Protein AF-A0A7S0M040-F1 (afdb_monomer)

Organism: NCBI:txid233186

Structure (mmCIF, N/CA/C/O backbone):
data_AF-A0A7S0M040-F1
#
_entry.id   AF-A0A7S0M040-F1
#
loop_
_atom_site.group_PDB
_atom_site.id
_atom_site.type_symbol
_atom_site.label_atom_id
_atom_site.label_alt_id
_atom_site.label_comp_id
_atom_site.label_asym_id
_atom_site.label_entity_id
_atom_site.label_seq_id
_atom_site.pdbx_PDB_ins_code
_atom_site.Cartn_x
_atom_site.Cartn_y
_atom_site.Cartn_z
_atom_site.occupancy
_atom_site.B_iso_or_equiv
_atom_site.auth_seq_id
_atom_site.auth_comp_id
_atom_site.auth_asym_id
_atom_site.auth_atom_id
_atom_site.pdbx_PDB_model_num
ATOM 1 N N . LEU A 1 1 ? 12.246 7.597 -27.320 1.00 65.56 1 LEU A N 1
ATOM 2 C CA . LEU A 1 1 ? 11.491 8.290 -26.246 1.00 65.56 1 LEU A CA 1
ATOM 3 C C . LEU A 1 1 ? 10.204 7.577 -25.814 1.00 65.56 1 LEU A C 1
ATOM 5 O O . LEU A 1 1 ? 9.824 7.729 -24.662 1.00 65.56 1 LEU A O 1
ATOM 9 N N . SER A 1 2 ? 9.542 6.785 -26.665 1.00 82.19 2 SER A N 1
ATOM 10 C CA . SER A 1 2 ? 8.239 6.176 -26.336 1.00 82.19 2 SER A CA 1
ATOM 11 C C . SER A 1 2 ? 8.244 5.277 -25.091 1.00 82.19 2 SER A C 1
ATOM 13 O O . SER A 1 2 ? 7.293 5.324 -24.321 1.00 82.19 2 SER A O 1
ATOM 15 N N . LEU A 1 3 ? 9.324 4.522 -24.839 1.00 86.06 3 LEU A N 1
ATOM 16 C CA . LEU A 1 3 ? 9.447 3.687 -23.634 1.00 86.06 3 LEU A CA 1
ATOM 17 C C . LEU A 1 3 ? 9.525 4.525 -22.349 1.00 86.06 3 LEU A C 1
ATOM 19 O O . LEU A 1 3 ? 8.830 4.233 -21.383 1.00 86.06 3 LEU A O 1
ATOM 23 N N . LEU A 1 4 ? 10.321 5.599 -22.362 1.00 87.75 4 LEU A N 1
ATOM 24 C CA . LEU A 1 4 ? 10.407 6.535 -21.240 1.00 87.75 4 LEU A CA 1
ATOM 25 C C . LEU A 1 4 ? 9.044 7.182 -20.970 1.00 87.75 4 LEU A C 1
ATOM 27 O O . LEU A 1 4 ? 8.607 7.232 -19.824 1.00 87.75 4 LEU A O 1
ATOM 31 N N . ASN A 1 5 ? 8.350 7.619 -22.023 1.00 89.38 5 ASN A N 1
ATOM 32 C CA . ASN A 1 5 ? 7.013 8.197 -21.901 1.00 89.38 5 ASN A CA 1
ATOM 33 C C . ASN A 1 5 ? 6.007 7.184 -21.339 1.00 89.38 5 ASN A C 1
ATOM 35 O O . ASN A 1 5 ? 5.244 7.534 -20.446 1.00 89.38 5 ASN A O 1
ATOM 39 N N . ALA A 1 6 ? 6.051 5.925 -21.783 1.00 90.31 6 ALA A N 1
ATOM 40 C CA . ALA A 1 6 ? 5.206 4.865 -21.238 1.00 90.31 6 ALA A CA 1
ATOM 41 C C . ALA A 1 6 ? 5.477 4.632 -19.741 1.00 90.31 6 ALA A C 1
ATOM 43 O O . ALA A 1 6 ? 4.538 4.592 -18.947 1.00 90.31 6 ALA A O 1
ATOM 44 N N . SER A 1 7 ? 6.748 4.558 -19.326 1.00 90.38 7 SER A N 1
ATOM 45 C CA . SER A 1 7 ? 7.113 4.448 -17.908 1.00 90.38 7 SER A CA 1
ATOM 46 C C . SER A 1 7 ? 6.633 5.656 -17.096 1.00 90.38 7 SER A C 1
ATOM 48 O O . SER A 1 7 ? 6.059 5.476 -16.021 1.00 90.38 7 SER A O 1
ATOM 50 N N . LYS A 1 8 ? 6.794 6.880 -17.617 1.00 90.31 8 LYS A N 1
ATOM 51 C CA . LYS A 1 8 ? 6.288 8.109 -16.985 1.00 90.31 8 LYS A CA 1
ATOM 52 C C . LYS A 1 8 ? 4.770 8.084 -16.822 1.00 90.31 8 LYS A C 1
ATOM 54 O O . LYS A 1 8 ? 4.277 8.377 -15.734 1.00 90.31 8 LYS A O 1
ATOM 59 N N . SER A 1 9 ? 4.033 7.684 -17.859 1.00 90.38 9 SER A N 1
ATOM 60 C CA . SER A 1 9 ? 2.575 7.539 -17.807 1.00 90.38 9 SER A CA 1
ATOM 61 C C . SER A 1 9 ? 2.141 6.529 -16.745 1.00 90.38 9 SER A C 1
ATOM 63 O O . SER A 1 9 ? 1.242 6.834 -15.962 1.00 90.38 9 SER A O 1
ATOM 65 N N . SER A 1 10 ? 2.811 5.376 -16.642 1.00 90.69 10 SER A N 1
ATOM 66 C CA . SER A 1 10 ? 2.528 4.379 -15.600 1.00 90.69 10 SER A CA 1
ATOM 67 C C . SER A 1 10 ? 2.714 4.949 -14.192 1.00 90.69 10 SER A C 1
ATOM 69 O O . SER A 1 10 ? 1.819 4.829 -13.355 1.00 90.69 10 SER A O 1
ATOM 71 N N . PHE A 1 11 ? 3.831 5.638 -13.930 1.00 90.38 11 PHE A N 1
ATOM 72 C CA . PHE A 1 11 ? 4.071 6.277 -12.631 1.00 90.38 11 PHE A CA 1
ATOM 73 C C . PHE A 1 11 ? 3.081 7.401 -12.324 1.00 90.38 11 PHE A C 1
ATOM 75 O O . PHE A 1 11 ? 2.645 7.543 -11.181 1.00 90.38 11 PHE A O 1
ATOM 82 N N . TYR A 1 12 ? 2.688 8.178 -13.332 1.00 88.06 12 TYR A N 1
ATOM 83 C CA . TYR A 1 12 ? 1.691 9.231 -13.176 1.00 88.06 12 TYR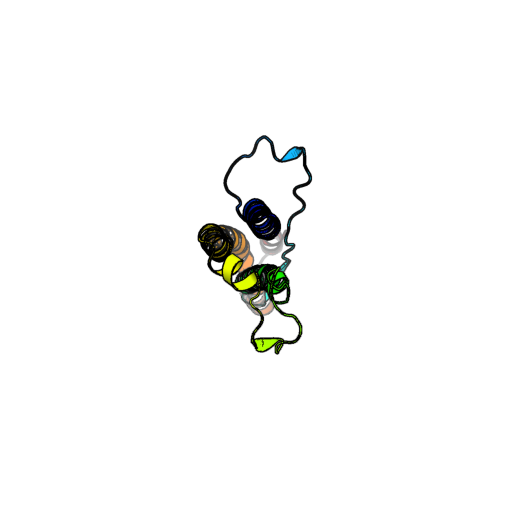 A CA 1
ATOM 84 C C . TYR A 1 12 ? 0.313 8.667 -12.806 1.00 88.06 12 TYR A C 1
ATOM 86 O O . TYR A 1 12 ? -0.328 9.172 -11.883 1.00 88.06 12 TYR A O 1
ATOM 94 N N . ILE A 1 13 ? -0.128 7.598 -13.477 1.00 85.69 13 ILE A N 1
ATOM 95 C CA . ILE A 1 13 ? -1.399 6.922 -13.179 1.00 85.69 13 ILE A CA 1
ATOM 96 C C . ILE A 1 13 ? -1.373 6.332 -11.765 1.00 85.69 13 ILE A C 1
ATOM 98 O O . ILE A 1 13 ? -2.306 6.566 -10.994 1.00 85.69 13 ILE A O 1
ATOM 102 N N . LEU A 1 14 ? -0.292 5.631 -11.400 1.00 85.75 14 LEU A N 1
ATOM 103 C CA . LEU A 1 14 ? -0.109 5.081 -10.053 1.00 85.75 14 LEU A CA 1
ATOM 104 C C . LEU A 1 14 ? -0.188 6.180 -8.993 1.00 85.75 14 LEU A C 1
ATOM 106 O O . LEU A 1 14 ? -0.957 6.065 -8.040 1.00 85.75 14 LEU A O 1
ATOM 110 N N . LYS A 1 15 ? 0.532 7.287 -9.198 1.00 84.81 15 LYS A N 1
ATOM 111 C CA . LYS A 1 15 ? 0.478 8.438 -8.296 1.00 84.81 15 LYS A CA 1
ATOM 112 C C . LYS A 1 15 ? -0.939 8.984 -8.183 1.00 84.81 15 LYS A C 1
ATOM 114 O O . LYS A 1 15 ? -1.408 9.160 -7.069 1.00 84.81 15 LYS A O 1
ATOM 119 N N . LYS A 1 16 ? -1.633 9.217 -9.301 1.00 81.31 16 LYS A N 1
ATOM 120 C CA . LYS A 1 16 ? -2.995 9.772 -9.308 1.00 81.31 16 LYS A CA 1
ATOM 121 C C . LYS A 1 16 ? -3.981 8.913 -8.510 1.00 81.31 16 LYS A C 1
ATOM 123 O O . LYS A 1 16 ? -4.844 9.468 -7.838 1.00 81.31 16 LYS A O 1
ATOM 128 N N . ARG A 1 17 ? -3.856 7.585 -8.580 1.00 79.38 17 ARG A N 1
ATOM 129 C CA . ARG A 1 17 ? -4.729 6.645 -7.857 1.00 79.38 17 ARG A CA 1
ATOM 130 C C . ARG A 1 17 ? -4.380 6.525 -6.369 1.00 79.38 17 ARG A C 1
ATOM 132 O O . ARG A 1 17 ? -5.269 6.249 -5.576 1.00 79.38 17 ARG A O 1
ATOM 139 N N . LEU A 1 18 ? -3.120 6.751 -5.994 1.00 78.00 18 LEU A N 1
ATOM 140 C CA . LEU A 1 18 ? -2.643 6.671 -4.607 1.00 78.00 18 LEU A CA 1
ATOM 141 C C . LEU A 1 18 ? -2.736 8.009 -3.855 1.00 78.00 18 LEU A C 1
ATOM 143 O O . LEU A 1 18 ? -2.941 8.033 -2.645 1.00 78.00 18 LEU A O 1
ATOM 147 N N . SER A 1 19 ? -2.604 9.143 -4.547 1.00 70.62 19 SER A N 1
ATOM 148 C CA . SER A 1 19 ? -2.671 10.466 -3.931 1.00 70.62 19 SER A CA 1
ATOM 149 C C . SER A 1 19 ? -4.116 10.948 -3.816 1.00 70.62 19 SER A C 1
ATOM 151 O O . SER A 1 19 ? -4.682 11.498 -4.762 1.00 70.62 19 SER A O 1
ATOM 153 N N . SER A 1 20 ? -4.699 10.819 -2.628 1.00 61.25 20 SER A N 1
ATOM 154 C CA . SER A 1 20 ? -5.986 11.431 -2.291 1.00 61.25 20 SER A CA 1
ATOM 155 C C . SER A 1 20 ? -5.819 12.929 -1.979 1.00 61.25 20 SER A C 1
ATOM 157 O O . SER A 1 20 ? -5.982 13.361 -0.839 1.00 61.25 20 SER A O 1
ATOM 159 N N . ARG A 1 21 ? -5.473 13.752 -2.978 1.00 57.56 21 ARG A N 1
ATOM 160 C CA . ARG A 1 21 ? -5.554 15.221 -2.866 1.00 57.56 21 ARG A CA 1
ATOM 161 C C . ARG A 1 21 ? -6.709 15.740 -3.728 1.00 57.56 21 ARG A C 1
ATOM 163 O O . ARG A 1 21 ? -6.600 15.773 -4.945 1.00 57.56 21 ARG A O 1
ATOM 170 N N . GLY A 1 22 ? -7.809 16.087 -3.054 1.00 51.97 22 GLY A N 1
ATOM 171 C CA . GLY A 1 22 ? -8.806 17.104 -3.421 1.00 51.97 22 GLY A CA 1
ATOM 172 C C . GLY A 1 22 ? -9.375 17.124 -4.845 1.00 51.97 22 GLY A C 1
ATOM 173 O O . GLY A 1 22 ? -8.794 17.719 -5.741 1.00 51.97 22 GLY A O 1
ATOM 174 N N . SER A 1 23 ? -10.583 16.580 -5.012 1.00 46.31 23 SER A N 1
ATOM 175 C CA . SER A 1 23 ? -11.716 17.266 -5.662 1.00 46.31 23 SER A CA 1
ATOM 176 C C . SER A 1 23 ? -12.934 16.348 -5.566 1.00 46.31 23 SER A C 1
ATOM 178 O O . SER A 1 23 ? -12.964 15.268 -6.164 1.00 46.31 23 SER A O 1
ATOM 180 N N . SER A 1 24 ? -13.896 16.771 -4.750 1.00 54.22 24 SER A N 1
ATOM 181 C CA . SER A 1 24 ? -15.087 16.019 -4.345 1.00 54.22 24 SER A CA 1
ATOM 182 C C . SER A 1 24 ? -16.282 16.192 -5.289 1.00 54.22 24 SER A C 1
ATOM 184 O O . SER A 1 24 ? -17.394 15.876 -4.894 1.00 54.22 24 SER A O 1
ATOM 186 N N . LEU A 1 25 ? -16.096 16.681 -6.523 1.00 49.88 25 LEU A N 1
ATOM 187 C CA . LEU A 1 25 ? -17.240 16.994 -7.400 1.00 49.88 25 LEU A CA 1
ATOM 188 C C . LEU A 1 25 ? -17.256 16.265 -8.755 1.00 49.88 25 LEU A C 1
ATOM 190 O O . LEU A 1 25 ? -18.319 16.157 -9.351 1.00 49.88 25 LEU A O 1
ATOM 194 N N . ILE A 1 26 ? -16.140 15.694 -9.234 1.00 51.19 26 ILE A N 1
ATOM 195 C CA . ILE A 1 26 ? -16.084 15.025 -10.564 1.00 51.19 26 ILE A CA 1
ATOM 196 C C . ILE A 1 26 ? -15.743 13.520 -10.464 1.00 51.19 26 ILE A C 1
ATOM 198 O O . ILE A 1 26 ? -15.668 12.805 -11.459 1.00 51.19 26 ILE A O 1
ATOM 202 N N . ARG A 1 27 ? -15.568 12.979 -9.253 1.00 52.34 27 ARG A N 1
ATOM 203 C CA . ARG A 1 27 ? -15.125 11.584 -9.055 1.00 52.34 27 ARG A CA 1
ATOM 204 C C . ARG A 1 27 ? -16.227 10.527 -9.226 1.00 52.34 27 ARG A C 1
ATOM 206 O O . ARG A 1 27 ? -15.920 9.352 -9.366 1.00 52.34 27 ARG A O 1
ATOM 213 N N . SER A 1 28 ? -17.493 10.940 -9.255 1.00 50.97 28 SER A N 1
ATOM 214 C CA . SER A 1 28 ? -18.652 10.032 -9.298 1.00 50.97 28 SER A CA 1
ATOM 215 C C . SER A 1 28 ? -18.823 9.294 -10.641 1.00 50.97 28 SER A C 1
ATOM 217 O O . SER A 1 28 ? -19.401 8.215 -10.686 1.00 50.97 28 SER A O 1
ATOM 219 N N . LEU A 1 29 ? -18.287 9.826 -11.747 1.00 51.44 29 LEU A N 1
ATOM 220 C CA . LEU A 1 29 ? -18.629 9.331 -13.090 1.00 51.44 29 LEU A CA 1
ATOM 221 C C . LEU A 1 29 ? -17.667 8.278 -13.660 1.00 51.44 29 LEU A C 1
ATOM 223 O O . LEU A 1 29 ? -17.989 7.648 -14.660 1.00 51.44 29 LEU A O 1
ATOM 227 N N . ASN A 1 30 ? -16.505 8.054 -13.041 1.00 49.34 30 ASN A N 1
ATOM 228 C CA . ASN A 1 30 ? -15.522 7.084 -13.527 1.00 49.34 30 ASN A CA 1
ATOM 229 C C . ASN A 1 30 ? -14.973 6.245 -12.370 1.00 49.34 30 ASN A C 1
ATOM 231 O O . ASN A 1 30 ? -13.947 6.597 -11.802 1.00 49.34 30 ASN A O 1
ATOM 235 N N . HIS A 1 31 ? -15.674 5.155 -12.032 1.00 52.88 31 HIS A N 1
ATOM 236 C CA . HIS A 1 31 ? -15.175 3.952 -11.343 1.00 52.88 31 HIS A CA 1
ATOM 237 C C . HIS A 1 31 ? -13.835 4.111 -10.585 1.00 52.88 31 HIS A C 1
ATOM 239 O O . HIS A 1 31 ? -12.796 3.549 -10.958 1.00 52.88 31 HIS A O 1
ATOM 245 N N . ASP A 1 32 ? -13.853 4.820 -9.457 1.00 58.53 32 ASP A N 1
ATOM 246 C CA . ASP A 1 32 ? -12.761 4.759 -8.485 1.00 58.53 32 ASP A CA 1
ATOM 247 C C . ASP A 1 32 ? -13.017 3.569 -7.550 1.00 58.53 32 ASP A C 1
ATOM 249 O O . ASP A 1 32 ? -13.334 3.710 -6.373 1.00 58.53 32 ASP A O 1
ATOM 253 N N . ARG A 1 33 ? -12.888 2.355 -8.113 1.00 70.69 33 ARG A N 1
ATOM 254 C CA . ARG A 1 33 ? -12.757 1.131 -7.314 1.00 70.69 33 ARG A CA 1
ATOM 255 C C . ARG A 1 33 ? -11.554 1.314 -6.379 1.00 70.69 33 ARG A C 1
ATOM 257 O O . ARG A 1 33 ? -10.479 1.673 -6.887 1.00 70.69 33 ARG A O 1
ATOM 264 N N . PRO A 1 34 ? -11.705 1.071 -5.065 1.00 73.62 34 PRO A N 1
ATOM 265 C CA . PRO A 1 34 ? -10.594 1.173 -4.131 1.00 73.62 34 PRO A CA 1
ATOM 266 C C . PRO A 1 34 ? -9.447 0.265 -4.584 1.00 73.62 34 PRO A C 1
ATOM 268 O O . PRO A 1 34 ? -9.669 -0.836 -5.090 1.00 73.62 34 PRO A O 1
ATOM 271 N N . LEU A 1 35 ? -8.215 0.761 -4.455 1.00 78.50 35 LEU A N 1
ATOM 272 C CA . LEU A 1 35 ? -7.016 -0.019 -4.778 1.00 78.50 35 LEU A CA 1
ATOM 273 C C . LEU A 1 35 ? -6.781 -1.143 -3.768 1.00 78.50 35 LEU A C 1
ATOM 275 O O . LEU A 1 35 ? -6.249 -2.186 -4.135 1.00 78.50 35 LEU A O 1
ATOM 279 N N . TRP A 1 36 ? -7.155 -0.896 -2.515 1.00 81.12 36 TRP A N 1
ATOM 280 C CA . TRP A 1 36 ? -6.904 -1.774 -1.386 1.00 81.12 36 TRP A CA 1
ATOM 281 C C . TRP A 1 36 ? -8.193 -1.956 -0.608 1.00 81.12 36 TRP A C 1
ATOM 283 O O . TRP A 1 36 ? -8.946 -1.003 -0.405 1.00 81.12 36 TRP A O 1
ATOM 293 N N . GLU A 1 37 ? -8.398 -3.182 -0.166 1.00 85.00 37 GLU A N 1
ATOM 294 C CA . GLU A 1 37 ? -9.355 -3.535 0.865 1.00 85.00 37 GLU A CA 1
ATOM 295 C C . GLU A 1 37 ? -8.536 -3.945 2.085 1.00 85.00 37 GLU A C 1
ATOM 297 O O . GLU A 1 37 ? -7.520 -4.631 1.950 1.00 85.00 37 GLU A O 1
ATOM 302 N N . VAL A 1 38 ? -8.919 -3.437 3.251 1.00 88.75 38 VAL A N 1
ATOM 303 C CA . VAL A 1 38 ? -8.196 -3.645 4.504 1.00 88.75 38 VAL A CA 1
ATOM 304 C C . VAL A 1 38 ? -9.223 -4.017 5.556 1.00 88.75 38 VAL A C 1
ATOM 306 O O . VAL A 1 38 ? -10.254 -3.353 5.677 1.00 88.75 38 VAL A O 1
ATOM 309 N N . SER A 1 39 ? -8.926 -5.065 6.309 1.00 88.75 39 SER A N 1
ATOM 310 C CA . SER A 1 39 ? -9.748 -5.531 7.415 1.00 88.75 39 SER A CA 1
ATOM 311 C C . SER A 1 39 ? -9.267 -4.905 8.715 1.00 88.75 39 SER A C 1
ATOM 313 O O . SER A 1 39 ? -8.065 -4.785 8.957 1.00 88.75 39 SER A O 1
ATOM 315 N N . ILE A 1 40 ? -10.210 -4.509 9.564 1.00 88.69 40 ILE A N 1
ATOM 316 C CA . ILE A 1 40 ? -9.922 -4.119 10.944 1.00 88.69 40 ILE A CA 1
ATOM 317 C C . ILE A 1 40 ? -10.167 -5.348 11.808 1.00 88.69 40 ILE A C 1
ATOM 319 O O . ILE A 1 40 ? -11.265 -5.902 11.814 1.00 88.69 40 ILE A O 1
ATOM 323 N N . GLU A 1 41 ? -9.136 -5.771 12.525 1.00 89.00 41 GLU A N 1
ATOM 324 C CA . GLU A 1 41 ? -9.157 -6.972 13.347 1.00 89.00 41 GLU A CA 1
ATOM 325 C C . GLU A 1 41 ? -8.792 -6.630 14.792 1.00 89.00 41 GLU A C 1
ATOM 327 O O . GLU A 1 41 ? -7.954 -5.767 15.069 1.00 89.00 41 GLU A O 1
ATOM 332 N N . LEU A 1 42 ? -9.428 -7.330 15.731 1.00 87.06 42 LEU A N 1
ATOM 333 C CA . LEU A 1 42 ? -9.102 -7.237 17.146 1.00 87.06 42 LEU A CA 1
ATOM 334 C C . LEU A 1 42 ? -8.042 -8.288 17.495 1.00 87.06 42 LEU A C 1
ATOM 336 O O . LEU A 1 42 ? -8.364 -9.428 17.830 1.00 87.06 42 LEU A O 1
ATOM 340 N N . ALA A 1 43 ? -6.775 -7.891 17.458 1.00 79.06 43 ALA A N 1
ATOM 341 C CA . ALA A 1 43 ? -5.670 -8.677 17.990 1.00 79.06 43 ALA A CA 1
ATOM 342 C C . ALA A 1 43 ? -5.497 -8.331 19.475 1.00 79.06 43 ALA A C 1
ATOM 344 O O . ALA A 1 43 ? -4.703 -7.455 19.826 1.00 79.06 43 ALA A O 1
ATOM 345 N N . SER A 1 44 ? -6.299 -8.969 20.343 1.00 69.62 44 SER A N 1
ATOM 346 C CA . SER A 1 44 ? -6.368 -8.647 21.778 1.00 69.62 44 SER A CA 1
ATOM 347 C C . SER A 1 44 ? -4.969 -8.425 22.378 1.00 69.62 44 SER A C 1
ATOM 349 O O . SER A 1 44 ? -4.119 -9.312 22.264 1.00 69.62 44 SER A O 1
ATOM 351 N N . PRO A 1 45 ? -4.696 -7.248 22.980 1.00 70.81 45 PRO A N 1
ATOM 352 C CA . PRO A 1 45 ? -5.645 -6.213 23.419 1.00 70.81 45 PRO A CA 1
ATOM 353 C C . PRO A 1 45 ? -5.853 -5.033 22.442 1.00 70.81 45 PRO A C 1
ATOM 355 O O . PRO A 1 45 ? -6.522 -4.058 22.805 1.00 70.81 45 PRO A O 1
ATOM 358 N N . ASN A 1 46 ? -5.268 -5.078 21.243 1.00 79.69 46 ASN A N 1
ATOM 359 C CA . ASN A 1 46 ? -5.163 -3.944 20.326 1.00 79.69 46 ASN A CA 1
ATOM 360 C C . ASN A 1 46 ? -6.048 -4.111 19.084 1.00 79.69 46 ASN A C 1
ATOM 362 O O . ASN A 1 46 ? -6.218 -5.208 18.558 1.00 79.69 46 ASN A O 1
ATOM 366 N N . VAL A 1 47 ? -6.584 -2.996 18.593 1.00 85.56 47 VAL A N 1
ATOM 367 C CA . VAL A 1 47 ? -7.272 -2.948 17.299 1.00 85.56 47 VAL A CA 1
ATOM 368 C C . VAL A 1 47 ? -6.221 -2.664 16.235 1.00 85.56 47 VAL A C 1
ATOM 370 O O . VAL A 1 47 ? -5.515 -1.658 16.308 1.00 85.56 47 VAL A O 1
ATOM 373 N N . THR A 1 48 ? -6.086 -3.567 15.274 1.00 87.38 48 THR A N 1
ATOM 374 C CA . THR A 1 48 ? -5.058 -3.511 14.232 1.00 87.38 48 THR A CA 1
ATOM 375 C C . THR A 1 48 ? -5.690 -3.582 12.852 1.00 87.38 48 THR A C 1
ATOM 377 O O . THR A 1 48 ? -6.778 -4.127 12.685 1.00 87.38 48 THR A O 1
ATOM 380 N N . ILE A 1 49 ? -4.997 -3.043 11.852 1.00 90.56 49 ILE A N 1
ATOM 381 C CA . ILE A 1 49 ? -5.386 -3.196 10.449 1.00 90.56 49 ILE A CA 1
ATOM 382 C C . ILE A 1 49 ? -4.589 -4.324 9.796 1.00 90.56 49 ILE A C 1
ATOM 384 O O . ILE A 1 49 ? -3.397 -4.480 10.064 1.00 90.56 49 ILE A O 1
ATOM 388 N N . ASN A 1 50 ? -5.248 -5.080 8.927 1.00 89.75 50 ASN A N 1
ATOM 389 C CA . ASN A 1 50 ? -4.666 -6.173 8.166 1.00 89.75 50 ASN A CA 1
ATOM 390 C C . ASN A 1 50 ? -5.063 -6.031 6.683 1.00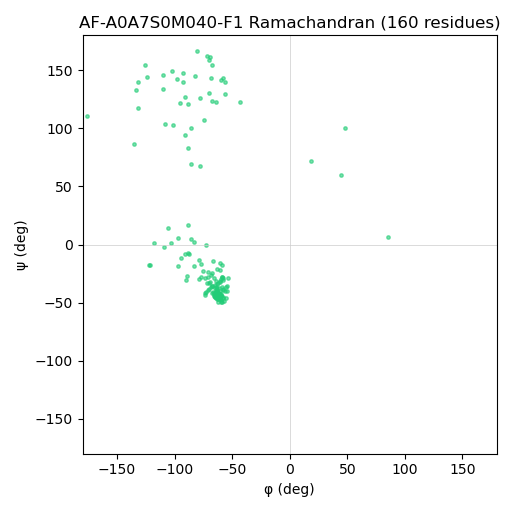 89.75 50 ASN A C 1
ATOM 392 O O . ASN A 1 50 ? -6.258 -6.068 6.373 1.00 89.75 50 ASN A O 1
ATOM 396 N N . PRO A 1 51 ? -4.116 -5.850 5.746 1.00 91.44 51 PRO A N 1
ATOM 397 C CA . PRO A 1 51 ? -2.666 -5.724 5.943 1.00 91.44 51 PRO A CA 1
ATOM 398 C C . PRO A 1 51 ? -2.250 -4.411 6.632 1.00 91.44 51 PRO A C 1
ATOM 400 O O . PRO A 1 51 ? -2.998 -3.429 6.638 1.00 91.44 51 PRO A O 1
ATOM 403 N N . SER A 1 52 ? -1.032 -4.376 7.181 1.00 90.12 52 SER A N 1
ATOM 404 C CA . SER A 1 52 ? -0.488 -3.181 7.845 1.00 90.12 52 SER A CA 1
ATOM 405 C C . SER A 1 52 ? -0.164 -2.058 6.845 1.00 90.12 52 SER A C 1
ATOM 407 O O . SER A 1 52 ? 0.054 -2.296 5.652 1.00 90.12 52 SER A O 1
ATOM 409 N N . LEU A 1 53 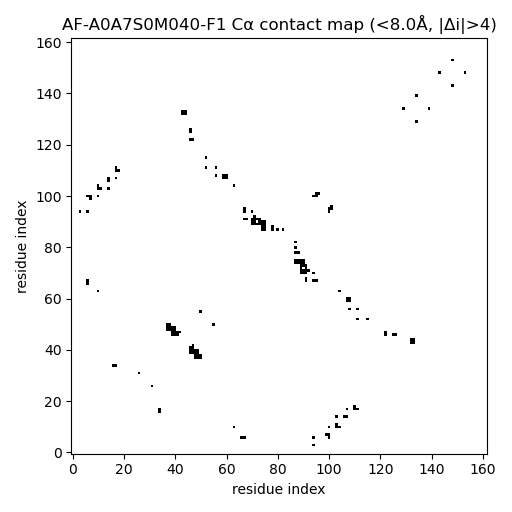? -0.081 -0.803 7.308 1.00 88.31 53 LEU A N 1
ATOM 410 C CA . LEU A 1 53 ? 0.297 0.317 6.428 1.00 88.31 53 LEU A CA 1
ATOM 411 C C . LEU A 1 53 ? 1.714 0.152 5.874 1.00 88.31 53 LEU A C 1
ATOM 413 O O . LEU A 1 53 ? 1.972 0.522 4.727 1.00 88.31 53 LEU A O 1
ATOM 417 N N . GLU A 1 54 ? 2.622 -0.425 6.663 1.00 88.62 54 GLU A N 1
ATOM 418 C CA . GLU A 1 54 ? 3.976 -0.755 6.226 1.00 88.62 54 GLU A CA 1
ATOM 419 C C . GLU A 1 54 ? 3.957 -1.807 5.114 1.00 88.62 54 GLU A C 1
ATOM 421 O O . GLU A 1 54 ? 4.692 -1.675 4.134 1.00 88.62 54 GLU A O 1
ATOM 426 N N . GLU A 1 55 ? 3.095 -2.820 5.217 1.00 91.00 55 GLU A N 1
ATOM 427 C CA . GLU A 1 55 ? 2.941 -3.851 4.187 1.00 91.00 55 GLU A CA 1
ATOM 428 C C . GLU A 1 55 ? 2.377 -3.275 2.885 1.00 91.00 55 GLU A C 1
ATOM 430 O O . GLU A 1 55 ? 2.883 -3.586 1.799 1.00 91.00 55 GLU A O 1
ATOM 435 N N . ILE A 1 56 ? 1.388 -2.381 2.982 1.00 90.31 56 ILE A N 1
ATOM 436 C CA . ILE A 1 56 ? 0.835 -1.649 1.834 1.00 90.31 56 ILE A CA 1
ATOM 437 C C . ILE A 1 56 ? 1.926 -0.781 1.189 1.00 90.31 56 ILE A C 1
ATOM 439 O O . ILE A 1 56 ? 2.126 -0.827 -0.030 1.00 90.31 56 ILE A O 1
ATOM 443 N N . GLN A 1 57 ? 2.698 -0.035 1.985 1.00 89.00 57 GLN A N 1
ATOM 444 C CA . GLN A 1 57 ? 3.799 0.789 1.483 1.00 89.00 57 GLN A CA 1
ATOM 445 C C . GLN A 1 57 ? 4.897 -0.065 0.831 1.00 89.00 57 GLN A C 1
ATOM 447 O O . GLN A 1 57 ? 5.402 0.274 -0.243 1.00 89.00 57 GLN A O 1
ATOM 452 N N . ALA A 1 58 ? 5.240 -1.208 1.425 1.00 90.94 58 ALA A N 1
ATOM 453 C CA . ALA A 1 58 ? 6.191 -2.155 0.856 1.00 90.94 58 ALA A CA 1
ATOM 454 C C . ALA A 1 58 ? 5.682 -2.743 -0.469 1.00 90.94 58 ALA A C 1
ATOM 456 O O . ALA A 1 58 ? 6.457 -2.897 -1.416 1.00 90.94 58 ALA A O 1
ATOM 457 N N . ALA A 1 59 ? 4.385 -3.039 -0.584 1.00 91.62 59 ALA A N 1
ATOM 458 C CA . ALA A 1 59 ? 3.774 -3.485 -1.831 1.00 91.62 59 ALA A CA 1
ATOM 459 C C . ALA A 1 59 ? 3.866 -2.415 -2.934 1.00 91.62 59 ALA A C 1
ATOM 461 O O . ALA A 1 59 ? 4.258 -2.739 -4.058 1.00 91.62 59 ALA A O 1
ATOM 462 N N . ILE A 1 60 ? 3.616 -1.143 -2.607 1.00 89.44 60 ILE A N 1
ATOM 463 C CA . ILE A 1 60 ? 3.788 -0.011 -3.534 1.00 89.44 60 ILE A CA 1
ATOM 464 C C . ILE A 1 60 ? 5.252 0.116 -3.975 1.00 89.44 60 ILE A C 1
ATOM 466 O O . ILE A 1 60 ? 5.530 0.227 -5.171 1.00 89.44 60 ILE A O 1
ATOM 470 N N . ASN A 1 61 ? 6.199 0.024 -3.039 1.00 90.31 61 ASN A N 1
ATOM 471 C CA . ASN A 1 61 ? 7.631 0.105 -3.338 1.00 90.31 61 ASN A CA 1
ATOM 472 C C . ASN A 1 61 ? 8.074 -1.038 -4.265 1.00 90.31 61 ASN A C 1
ATOM 474 O O . ASN A 1 61 ? 8.777 -0.812 -5.251 1.00 90.31 61 ASN A O 1
ATOM 478 N N . ARG A 1 62 ? 7.606 -2.267 -4.004 1.00 91.94 62 ARG A N 1
ATOM 479 C CA . ARG A 1 62 ? 7.843 -3.426 -4.879 1.00 91.94 62 ARG A CA 1
ATOM 480 C C . ARG A 1 62 ? 7.235 -3.224 -6.265 1.00 91.94 62 ARG A C 1
ATOM 482 O O . ARG A 1 62 ? 7.890 -3.536 -7.256 1.00 91.94 62 ARG A O 1
ATOM 489 N N . CYS A 1 63 ? 6.025 -2.671 -6.351 1.00 90.75 63 CYS A N 1
ATOM 490 C CA . CYS A 1 63 ? 5.378 -2.350 -7.622 1.00 90.75 63 CYS A CA 1
ATOM 491 C C . CYS A 1 63 ? 6.214 -1.352 -8.441 1.00 90.75 63 CYS A C 1
ATOM 493 O O . CYS A 1 63 ? 6.533 -1.633 -9.595 1.00 90.75 63 CYS A O 1
ATOM 495 N N . ALA A 1 64 ? 6.657 -0.248 -7.830 1.00 90.38 64 ALA A N 1
ATOM 496 C CA . ALA A 1 64 ? 7.510 0.747 -8.482 1.00 90.38 64 ALA A CA 1
ATOM 497 C C . ALA A 1 64 ? 8.817 0.130 -9.012 1.00 90.38 64 ALA A C 1
ATOM 499 O O . ALA A 1 64 ? 9.191 0.347 -10.167 1.00 90.38 64 ALA A O 1
ATOM 500 N N . ILE A 1 65 ? 9.477 -0.701 -8.200 1.00 90.75 65 ILE A N 1
ATOM 501 C CA . ILE A 1 65 ? 10.684 -1.431 -8.606 1.00 90.75 65 ILE A CA 1
ATOM 502 C C . ILE A 1 65 ? 10.386 -2.371 -9.778 1.00 90.75 65 ILE A C 1
ATOM 504 O O . ILE A 1 65 ? 11.173 -2.433 -10.719 1.00 90.75 65 ILE A O 1
ATOM 508 N N . ASN A 1 66 ? 9.270 -3.100 -9.746 1.00 91.75 66 ASN A N 1
ATOM 509 C CA . ASN A 1 66 ? 8.900 -4.030 -10.811 1.00 91.75 66 ASN A CA 1
ATOM 510 C C . ASN A 1 66 ? 8.634 -3.305 -12.136 1.00 91.75 66 ASN A C 1
ATOM 512 O O . ASN A 1 66 ? 9.134 -3.750 -13.166 1.00 91.75 66 ASN A O 1
ATOM 516 N N . VAL A 1 67 ? 7.955 -2.153 -12.104 1.00 91.00 67 VAL A N 1
ATOM 517 C CA . VAL A 1 67 ? 7.744 -1.304 -13.290 1.00 91.00 67 VAL A CA 1
ATOM 518 C C . VAL A 1 67 ? 9.078 -0.847 -13.887 1.00 91.00 67 VAL A C 1
ATOM 520 O O . VAL A 1 67 ? 9.261 -0.920 -15.102 1.00 91.00 67 VAL A O 1
ATOM 523 N N . LEU A 1 68 ? 10.048 -0.441 -13.058 1.00 89.88 68 LEU A N 1
ATOM 524 C CA . LEU A 1 68 ? 11.394 -0.110 -13.545 1.00 89.88 68 LEU A CA 1
ATOM 525 C C . LEU A 1 68 ? 12.098 -1.344 -14.112 1.00 89.88 68 LEU A C 1
ATOM 527 O O . LEU A 1 68 ? 12.671 -1.287 -15.201 1.00 89.88 68 LEU A O 1
ATOM 531 N N . ARG A 1 69 ? 12.014 -2.488 -13.423 1.00 90.38 69 ARG A N 1
ATOM 532 C CA . ARG A 1 69 ? 12.650 -3.746 -13.840 1.00 90.38 69 ARG A CA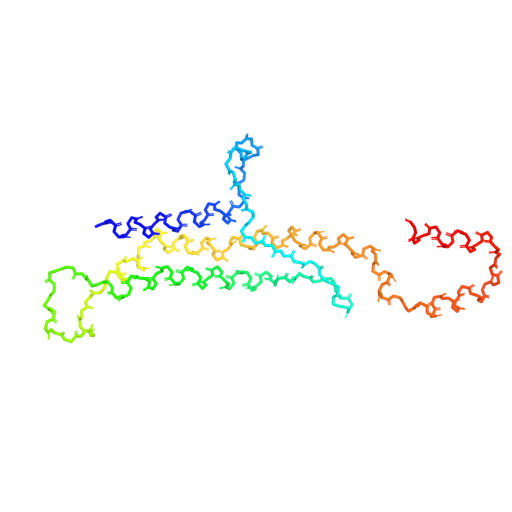 1
ATOM 533 C C . ARG A 1 69 ? 12.190 -4.230 -15.212 1.00 90.38 69 ARG A C 1
ATOM 535 O O . ARG A 1 69 ? 13.006 -4.841 -15.897 1.00 90.38 69 ARG A O 1
ATOM 542 N N . CYS A 1 70 ? 10.971 -3.910 -15.652 1.00 89.69 70 CYS A N 1
ATOM 543 C CA . CYS A 1 70 ? 10.506 -4.219 -17.009 1.00 89.69 70 CYS A CA 1
ATOM 544 C C . CYS A 1 70 ? 11.457 -3.693 -18.097 1.00 89.69 70 CYS A C 1
ATOM 546 O O . CYS A 1 70 ? 11.581 -4.309 -19.150 1.00 89.6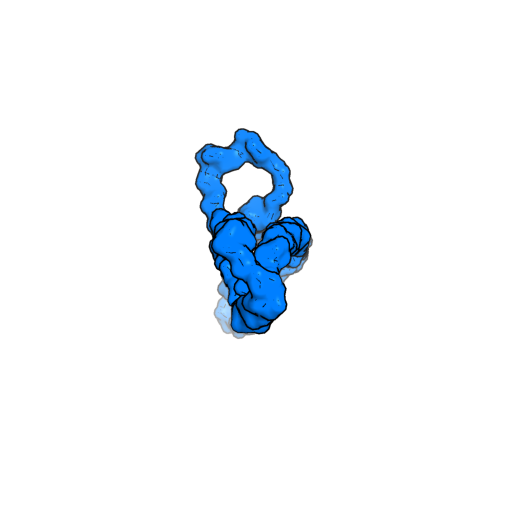9 70 CYS A O 1
ATOM 548 N N . SER A 1 71 ? 12.178 -2.600 -17.834 1.00 89.50 71 SER A N 1
ATOM 549 C CA . SER A 1 71 ? 13.138 -2.019 -18.778 1.00 89.50 71 SER A CA 1
ATOM 550 C C . SER A 1 71 ? 14.561 -2.592 -18.696 1.00 89.50 71 SER A C 1
ATOM 552 O O . SER A 1 71 ? 15.375 -2.300 -19.570 1.00 89.50 71 SER A O 1
ATOM 554 N N . LYS A 1 72 ? 14.885 -3.436 -17.698 1.00 87.81 72 LYS A N 1
ATOM 555 C CA . LYS A 1 72 ? 16.254 -3.969 -17.485 1.00 87.81 72 LYS A CA 1
ATOM 556 C C . LYS A 1 72 ? 16.764 -4.851 -18.613 1.00 87.81 72 LYS A C 1
ATOM 558 O O . LYS A 1 72 ? 17.962 -4.907 -18.840 1.00 87.81 72 LYS A O 1
ATOM 563 N N . ARG A 1 73 ? 15.863 -5.562 -19.288 1.00 86.44 73 ARG A N 1
ATOM 564 C CA . ARG A 1 73 ? 16.196 -6.470 -20.396 1.00 86.44 73 ARG A CA 1
ATOM 565 C C . ARG A 1 73 ? 15.803 -5.897 -21.757 1.00 86.44 73 ARG A C 1
ATOM 567 O O . ARG A 1 73 ? 15.740 -6.627 -22.738 1.00 86.44 73 ARG A O 1
ATOM 574 N N . ILE A 1 74 ? 15.509 -4.597 -21.808 1.00 88.50 74 ILE A N 1
ATOM 575 C CA . ILE A 1 74 ? 15.237 -3.888 -23.054 1.00 88.50 74 ILE A CA 1
ATOM 576 C C . ILE A 1 74 ? 16.502 -3.114 -23.408 1.00 88.50 74 ILE A C 1
ATOM 578 O O . ILE A 1 74 ? 16.803 -2.087 -22.798 1.00 88.50 74 ILE A O 1
ATOM 582 N N . TYR A 1 75 ? 17.252 -3.637 -24.371 1.00 88.06 75 TYR A N 1
ATOM 583 C CA . TYR A 1 75 ? 18.526 -3.070 -24.801 1.00 88.06 75 TYR A CA 1
ATOM 584 C C . TYR A 1 75 ? 18.331 -1.928 -25.793 1.00 88.06 75 TYR A C 1
ATOM 586 O O . TYR A 1 75 ? 17.418 -1.964 -26.623 1.00 88.06 75 TYR A O 1
ATOM 594 N N . CYS A 1 76 ? 19.197 -0.920 -25.709 1.00 85.81 76 CYS A N 1
ATOM 595 C CA . CYS A 1 76 ? 19.212 0.189 -26.652 1.00 85.81 76 CYS A CA 1
ATOM 596 C C . CYS A 1 76 ? 19.449 -0.317 -28.082 1.00 85.81 76 CYS A C 1
ATOM 598 O O . CYS A 1 76 ? 20.215 -1.258 -28.315 1.00 85.81 76 CYS A O 1
ATOM 600 N N . TRP A 1 77 ? 18.767 0.301 -29.046 1.00 87.31 77 TRP A N 1
ATOM 601 C CA . TRP A 1 77 ? 18.944 -0.003 -30.465 1.00 87.31 77 TRP A CA 1
ATOM 602 C C . TRP A 1 77 ? 20.337 0.423 -30.946 1.00 87.31 77 TRP A C 1
ATOM 604 O O . TRP A 1 77 ? 20.924 1.346 -30.391 1.00 87.31 77 TRP A O 1
ATOM 614 N N . GLY A 1 78 ? 20.845 -0.229 -31.997 1.00 84.69 78 GLY A N 1
ATOM 615 C CA . GLY A 1 78 ? 22.142 0.112 -32.601 1.00 84.69 78 GLY A CA 1
ATOM 616 C C . GLY A 1 78 ? 23.363 -0.535 -31.939 1.00 84.69 78 GLY A C 1
ATOM 617 O O . GLY A 1 78 ? 24.483 -0.226 -32.326 1.00 84.69 78 GLY A O 1
ATOM 618 N N . GLN A 1 79 ? 23.162 -1.442 -30.980 1.00 85.81 79 GLN A N 1
ATOM 619 C CA . GLN A 1 79 ? 24.242 -2.192 -30.333 1.00 85.81 79 GLN A CA 1
ATOM 620 C C . GLN A 1 79 ? 24.510 -3.529 -31.029 1.00 85.81 79 GLN A C 1
ATOM 622 O O . GLN A 1 79 ? 23.588 -4.182 -31.534 1.00 85.81 79 GLN A O 1
ATOM 627 N N . ASN A 1 80 ? 25.771 -3.961 -31.022 1.00 84.06 80 ASN A N 1
ATOM 628 C CA . ASN A 1 80 ? 26.169 -5.250 -31.567 1.00 84.06 80 ASN A CA 1
ATOM 629 C C . ASN A 1 80 ? 25.733 -6.385 -30.627 1.00 84.06 80 ASN A C 1
ATOM 631 O O . ASN A 1 80 ? 26.315 -6.614 -29.576 1.00 84.06 80 ASN A O 1
ATOM 635 N N . ARG A 1 81 ? 24.705 -7.140 -31.026 1.00 80.19 81 ARG A N 1
ATOM 636 C CA . ARG A 1 81 ? 24.142 -8.239 -30.217 1.00 80.19 81 ARG A CA 1
ATOM 637 C C . ARG A 1 81 ? 25.023 -9.492 -30.145 1.00 80.19 81 ARG A C 1
ATOM 639 O O . ARG A 1 81 ? 24.599 -10.479 -29.554 1.00 80.19 81 ARG A O 1
ATOM 646 N N . LYS A 1 82 ? 26.186 -9.484 -30.803 1.00 82.50 82 LYS A N 1
ATOM 647 C CA . LYS A 1 82 ? 27.186 -10.555 -30.695 1.00 82.50 82 LYS A CA 1
ATOM 648 C C . LYS A 1 82 ? 28.078 -10.394 -29.466 1.00 82.50 82 LYS A C 1
ATOM 650 O O . LYS A 1 82 ? 28.725 -11.364 -29.083 1.00 82.50 82 LYS A O 1
ATOM 655 N N . ASP A 1 83 ? 28.118 -9.194 -28.892 1.00 78.81 83 ASP A N 1
ATOM 656 C CA . ASP A 1 83 ? 28.845 -8.928 -27.658 1.00 78.81 83 ASP A CA 1
ATOM 657 C C . ASP A 1 83 ? 28.112 -9.582 -26.476 1.00 78.81 83 ASP A C 1
ATOM 659 O O . ASP A 1 83 ? 26.934 -9.947 -26.580 1.00 78.81 83 ASP A O 1
ATOM 663 N N . ASP A 1 84 ? 28.810 -9.757 -25.354 1.00 83.06 84 ASP A N 1
ATOM 664 C CA . ASP A 1 84 ? 28.213 -10.367 -24.170 1.00 83.06 84 ASP A CA 1
ATOM 665 C C . ASP A 1 84 ? 26.981 -9.566 -23.709 1.00 83.06 84 ASP A C 1
ATOM 667 O O . ASP A 1 84 ? 26.928 -8.337 -23.756 1.00 83.06 84 ASP A O 1
ATOM 671 N N . ILE A 1 85 ? 25.961 -10.268 -23.224 1.00 79.94 85 ILE A N 1
ATOM 672 C CA . ILE A 1 85 ? 24.708 -9.664 -22.759 1.00 79.94 85 ILE A CA 1
ATOM 673 C C . ILE A 1 85 ? 24.981 -8.668 -21.618 1.00 79.94 85 ILE A C 1
ATOM 675 O O . ILE A 1 85 ? 24.231 -7.706 -21.435 1.00 79.94 85 ILE A O 1
ATOM 679 N N . SER A 1 86 ? 26.063 -8.891 -20.865 1.00 80.12 86 SER A N 1
ATOM 680 C CA . SER A 1 86 ? 26.531 -8.020 -19.787 1.00 80.12 86 SER A CA 1
ATOM 681 C C . SER A 1 86 ? 27.061 -6.661 -20.269 1.00 80.12 86 SER A C 1
ATOM 683 O O . SER A 1 86 ? 26.978 -5.694 -19.512 1.00 80.12 86 SER A O 1
ATOM 685 N N . SER A 1 87 ? 27.546 -6.560 -21.513 1.00 81.00 87 SER A N 1
ATOM 686 C CA . SER A 1 87 ? 28.071 -5.316 -22.092 1.00 81.00 87 SER A CA 1
ATOM 687 C C . SER A 1 87 ? 27.021 -4.488 -22.833 1.00 81.00 87 SER A C 1
ATOM 689 O O . SER A 1 87 ? 27.303 -3.359 -23.222 1.00 81.00 87 SER A O 1
ATOM 691 N N . LEU A 1 88 ? 25.810 -5.020 -23.032 1.00 84.44 88 LEU A N 1
ATOM 692 C CA . LEU A 1 88 ? 24.728 -4.295 -23.696 1.00 84.44 88 LEU A CA 1
ATOM 693 C C . LEU A 1 88 ? 24.074 -3.277 -22.750 1.00 84.44 88 LEU A C 1
ATOM 695 O O . LEU A 1 88 ? 23.545 -3.616 -21.689 1.00 84.44 88 LEU A O 1
ATOM 699 N N . GLU A 1 89 ? 24.002 -2.024 -23.186 1.00 85.81 89 GLU A N 1
ATOM 700 C CA . GLU A 1 89 ? 23.294 -0.962 -22.486 1.00 85.81 89 GLU A CA 1
ATOM 701 C C . GLU A 1 89 ? 21.779 -1.172 -22.558 1.00 85.81 89 GLU A C 1
ATOM 703 O O . GLU A 1 89 ? 21.191 -1.369 -23.629 1.00 85.81 89 GLU A O 1
ATOM 708 N N . SER A 1 90 ? 21.122 -1.099 -21.402 1.00 87.50 90 SER A N 1
ATOM 709 C CA . SER A 1 90 ? 19.666 -1.188 -21.298 1.00 87.50 90 SER A CA 1
ATOM 710 C C . SER A 1 90 ? 19.030 0.184 -21.109 1.00 87.50 90 SER A C 1
ATOM 712 O O . SER A 1 90 ? 19.572 1.065 -20.437 1.00 87.50 90 SER A O 1
ATOM 714 N N . PHE A 1 91 ? 17.804 0.342 -21.614 1.00 88.31 91 PHE A N 1
ATOM 715 C CA . PHE A 1 91 ? 17.006 1.547 -21.374 1.00 88.31 91 PHE A CA 1
ATOM 716 C C . PHE A 1 91 ? 16.710 1.781 -19.886 1.00 88.31 91 PHE A C 1
ATOM 718 O O . PHE A 1 91 ? 16.334 2.888 -19.504 1.00 88.31 91 PHE A O 1
ATOM 725 N N . HIS A 1 92 ? 16.898 0.771 -19.035 1.00 89.69 92 HIS A N 1
ATOM 726 C CA . HIS A 1 92 ? 16.731 0.890 -17.593 1.00 89.69 92 HIS A CA 1
ATOM 727 C C . HIS A 1 92 ? 17.584 1.986 -16.972 1.00 89.69 92 HIS A C 1
ATOM 729 O O . HIS A 1 92 ? 17.087 2.692 -16.102 1.00 89.69 92 HIS A O 1
ATOM 735 N N . GLN A 1 93 ? 18.833 2.166 -17.407 1.00 85.44 93 GLN A N 1
ATOM 736 C CA . GLN A 1 93 ? 19.688 3.203 -16.830 1.00 85.44 93 GLN A CA 1
ATOM 737 C C . GLN A 1 93 ? 19.151 4.606 -17.140 1.00 85.44 93 GLN A C 1
ATOM 739 O O . GLN A 1 93 ? 19.028 5.428 -16.235 1.00 85.44 93 GLN A O 1
ATOM 744 N N . LEU A 1 94 ? 18.718 4.832 -18.384 1.00 87.31 94 LEU A N 1
ATOM 745 C CA . LEU A 1 94 ? 18.077 6.078 -18.814 1.00 87.31 94 LEU A CA 1
ATOM 746 C C . LEU A 1 94 ? 16.771 6.354 -18.054 1.00 87.31 94 LEU A C 1
ATOM 748 O O . LEU A 1 94 ? 16.518 7.481 -17.644 1.00 87.31 94 LEU A O 1
ATOM 752 N N . ILE A 1 95 ? 15.940 5.328 -17.853 1.00 90.12 95 ILE A N 1
ATOM 753 C CA . ILE A 1 95 ? 14.641 5.455 -17.176 1.00 90.12 95 ILE A CA 1
ATOM 754 C C . ILE A 1 95 ? 14.820 5.652 -15.666 1.00 90.12 95 ILE A C 1
ATOM 756 O O . ILE A 1 95 ? 14.142 6.483 -15.071 1.00 90.12 95 ILE A O 1
ATOM 760 N N . ALA A 1 96 ? 15.739 4.921 -15.033 1.00 88.44 96 ALA A N 1
ATOM 761 C CA . ALA A 1 96 ? 15.972 4.998 -13.593 1.00 88.44 96 ALA A CA 1
ATOM 762 C C . ALA A 1 96 ? 16.637 6.317 -13.160 1.00 88.44 96 ALA A C 1
ATOM 764 O O . ALA A 1 96 ? 16.430 6.755 -12.031 1.00 88.44 96 ALA A O 1
ATOM 765 N N . GLN A 1 97 ? 17.418 6.952 -14.042 1.00 89.75 97 GLN A N 1
ATOM 766 C CA . GLN A 1 97 ? 18.063 8.247 -13.786 1.00 89.75 97 GLN A CA 1
ATOM 767 C C . GLN A 1 97 ? 17.186 9.451 -14.168 1.00 89.75 97 GLN A C 1
ATOM 769 O O . GLN A 1 97 ? 17.544 10.594 -13.870 1.00 89.75 97 GLN A O 1
ATOM 774 N N . ASP A 1 98 ? 16.036 9.228 -14.811 1.00 93.19 98 ASP A N 1
ATOM 775 C CA . ASP A 1 98 ? 15.121 10.306 -15.172 1.00 93.19 98 ASP A CA 1
ATOM 776 C C . ASP A 1 98 ? 14.570 10.997 -13.912 1.00 93.19 98 ASP A C 1
ATOM 778 O O . ASP A 1 98 ? 13.950 10.385 -13.036 1.00 93.19 98 ASP A O 1
ATOM 782 N N . LYS A 1 99 ? 14.790 12.314 -13.827 1.00 92.25 99 LYS A N 1
ATOM 783 C CA . LYS A 1 99 ? 14.451 13.124 -12.648 1.00 92.25 99 LYS A CA 1
ATOM 784 C C . LYS A 1 99 ? 12.958 13.103 -12.322 1.00 92.25 99 LYS A C 1
ATOM 786 O O . LYS A 1 99 ? 12.598 13.234 -11.154 1.00 92.25 99 LYS A O 1
ATOM 791 N N . GLU A 1 100 ? 12.084 12.993 -13.319 1.00 90.88 100 GLU A N 1
ATOM 792 C CA . GLU A 1 100 ? 10.641 12.951 -13.080 1.00 90.88 100 GLU A CA 1
ATOM 793 C C . GLU A 1 100 ? 10.239 11.608 -12.489 1.00 90.88 100 GLU A C 1
ATOM 795 O O . GLU A 1 100 ? 9.495 11.582 -11.512 1.00 90.88 100 GLU A O 1
ATOM 800 N N . ILE A 1 101 ? 10.777 10.506 -13.015 1.00 91.31 101 ILE A N 1
ATOM 801 C CA . ILE A 1 101 ? 10.538 9.163 -12.476 1.00 91.31 101 ILE A CA 1
ATOM 802 C C . ILE A 1 101 ? 11.025 9.070 -11.029 1.00 91.31 101 ILE A C 1
ATOM 804 O O . ILE A 1 101 ? 10.262 8.643 -10.163 1.00 91.31 101 ILE A O 1
ATOM 808 N N . VAL A 1 102 ? 12.234 9.558 -10.734 1.00 90.44 102 VAL A N 1
ATOM 809 C CA . VAL A 1 102 ? 12.770 9.600 -9.362 1.00 90.44 102 VAL A CA 1
ATOM 810 C C . VAL A 1 102 ? 11.847 10.392 -8.429 1.00 90.44 102 VAL A C 1
ATOM 812 O O . VAL A 1 102 ? 11.498 9.914 -7.348 1.00 90.44 102 VAL A O 1
ATOM 815 N N . LYS A 1 103 ? 11.379 11.573 -8.858 1.00 90.25 103 LYS A N 1
ATOM 816 C CA . LYS A 1 103 ? 10.412 12.374 -8.088 1.00 90.25 103 LYS A CA 1
ATOM 817 C C . LYS A 1 103 ? 9.088 11.640 -7.881 1.00 90.25 103 LYS A C 1
ATOM 819 O O . LYS A 1 103 ? 8.533 11.700 -6.789 1.00 90.25 103 LYS A O 1
ATOM 824 N N . MET A 1 104 ? 8.561 10.955 -8.897 1.00 89.62 104 MET A N 1
ATOM 825 C CA . MET A 1 104 ? 7.309 10.205 -8.765 1.00 89.62 104 MET A CA 1
ATOM 826 C C . MET A 1 104 ? 7.457 9.052 -7.774 1.00 89.62 104 MET A C 1
ATOM 828 O O . MET A 1 104 ? 6.606 8.916 -6.902 1.00 89.62 104 MET A O 1
ATOM 832 N N . VAL A 1 105 ? 8.545 8.279 -7.841 1.00 88.88 105 VAL A N 1
ATOM 833 C CA . VAL A 1 105 ? 8.821 7.193 -6.884 1.00 88.88 105 VAL A CA 1
ATOM 834 C C . VAL A 1 105 ? 8.915 7.732 -5.455 1.00 88.88 105 VAL A C 1
ATOM 836 O O . VAL A 1 105 ? 8.277 7.183 -4.564 1.00 88.88 105 VAL A O 1
ATOM 839 N N . MET A 1 106 ? 9.610 8.853 -5.244 1.00 87.06 106 MET A N 1
ATOM 840 C CA . MET A 1 106 ? 9.698 9.504 -3.930 1.00 87.06 106 MET A CA 1
ATOM 841 C C . MET A 1 106 ? 8.325 9.954 -3.395 1.00 87.06 106 MET A C 1
ATOM 843 O O . MET A 1 106 ? 8.029 9.845 -2.205 1.00 87.06 106 MET A O 1
ATOM 847 N N . LEU A 1 107 ? 7.444 10.438 -4.272 1.00 85.69 107 LEU A N 1
ATOM 848 C CA . LEU A 1 107 ? 6.084 10.817 -3.881 1.00 85.69 107 LEU A CA 1
ATOM 849 C C . LEU A 1 107 ? 5.201 9.600 -3.578 1.00 85.69 107 LEU A C 1
ATOM 851 O O . LEU A 1 107 ? 4.356 9.680 -2.692 1.00 85.69 107 LEU A O 1
ATOM 855 N N . LEU A 1 108 ? 5.404 8.481 -4.279 1.00 84.19 108 LEU A N 1
ATOM 856 C CA . LEU A 1 108 ? 4.729 7.209 -4.004 1.00 84.19 108 LEU A CA 1
ATOM 857 C C . LEU A 1 108 ? 5.172 6.603 -2.666 1.00 84.19 108 LEU A C 1
ATOM 859 O O . LEU A 1 108 ? 4.355 6.028 -1.951 1.00 84.19 108 LEU A O 1
ATOM 863 N N . THR A 1 109 ? 6.446 6.764 -2.294 1.00 79.31 109 THR A N 1
ATOM 864 C CA . THR A 1 109 ? 6.951 6.307 -0.990 1.00 79.31 109 THR A CA 1
ATOM 865 C C . THR A 1 109 ? 6.366 7.086 0.188 1.00 79.31 109 THR A C 1
ATOM 867 O O . THR A 1 109 ? 6.308 6.560 1.289 1.00 79.31 109 THR A O 1
ATOM 870 N N . GLY A 1 110 ? 5.921 8.327 -0.037 1.00 77.81 110 GLY A N 1
ATOM 871 C CA . GLY A 1 110 ? 5.308 9.176 0.990 1.00 77.81 110 GLY A CA 1
ATOM 872 C C . GLY A 1 110 ? 3.782 9.274 0.909 1.00 77.81 110 GLY A C 1
ATOM 873 O O . GLY A 1 110 ? 3.182 10.009 1.692 1.00 77.81 110 GLY A O 1
ATOM 874 N N . SER A 1 111 ? 3.127 8.593 -0.042 1.00 77.12 111 SER A N 1
ATOM 875 C CA . SER A 1 111 ? 1.680 8.760 -0.249 1.00 77.12 111 SER A CA 1
ATOM 876 C C . SER A 1 111 ? 0.829 8.095 0.833 1.00 77.12 111 SER A C 1
ATOM 878 O O . SER A 1 111 ? -0.261 8.589 1.120 1.00 77.12 111 SER A O 1
ATOM 880 N N . ILE A 1 112 ? 1.318 7.012 1.449 1.00 79.62 112 ILE A N 1
ATOM 881 C CA . ILE A 1 112 ? 0.600 6.323 2.533 1.00 79.62 112 ILE A CA 1
ATOM 882 C C . ILE A 1 112 ? 0.753 7.056 3.865 1.00 79.62 112 ILE A C 1
ATOM 884 O O . ILE A 1 112 ? -0.194 7.067 4.648 1.00 79.62 112 ILE A O 1
ATOM 888 N N . GLU A 1 113 ? 1.868 7.757 4.088 1.00 78.06 113 GLU A N 1
ATOM 889 C CA . GLU A 1 113 ? 2.112 8.478 5.345 1.00 78.06 113 GLU A CA 1
ATOM 890 C C . GLU A 1 113 ? 1.008 9.506 5.639 1.00 78.06 113 GLU A C 1
ATOM 892 O O . GLU A 1 113 ? 0.507 9.592 6.754 1.00 78.06 113 GLU A O 1
ATOM 897 N N . GLY A 1 114 ? 0.517 10.210 4.613 1.00 71.75 114 GLY A N 1
ATOM 898 C CA . GLY A 1 114 ? -0.604 11.149 4.764 1.00 71.75 114 GLY A CA 1
ATOM 899 C C . GLY A 1 114 ? -1.949 10.498 5.125 1.00 71.75 114 GLY A C 1
ATOM 900 O O . GLY A 1 114 ? -2.881 11.197 5.517 1.00 71.75 114 GLY A O 1
ATOM 901 N N . THR A 1 115 ? -2.069 9.176 4.986 1.00 79.06 115 THR A N 1
ATOM 902 C CA . THR A 1 115 ? -3.268 8.399 5.343 1.00 79.06 115 THR A CA 1
ATOM 903 C C . THR A 1 115 ? -3.141 7.767 6.731 1.00 79.06 115 THR A C 1
ATOM 905 O O . THR A 1 115 ? -4.156 7.447 7.343 1.00 79.06 115 THR A O 1
ATOM 908 N N . LYS A 1 116 ? -1.919 7.658 7.269 1.00 83.12 116 LYS A N 1
ATOM 909 C CA . LYS A 1 116 ? -1.636 7.059 8.577 1.00 83.12 116 LYS A CA 1
ATOM 910 C C . LYS A 1 116 ? -2.422 7.714 9.706 1.00 83.12 116 LYS A C 1
ATOM 912 O O . LYS A 1 116 ? -3.059 7.008 10.477 1.00 83.12 116 LYS A O 1
ATOM 917 N N . ASN A 1 117 ? -2.456 9.047 9.738 1.00 82.94 117 ASN A N 1
ATOM 918 C CA . ASN A 1 117 ? -3.209 9.788 10.753 1.00 82.94 117 ASN A CA 1
ATOM 919 C C . ASN A 1 117 ? -4.709 9.493 10.669 1.00 82.94 117 ASN A C 1
ATOM 921 O O . ASN A 1 117 ? -5.322 9.199 11.682 1.00 82.94 117 ASN A O 1
ATOM 925 N N . LYS A 1 118 ? -5.282 9.461 9.459 1.00 83.88 118 LYS A N 1
ATOM 926 C CA . LYS A 1 118 ? -6.709 9.151 9.264 1.00 83.88 118 LYS A CA 1
ATOM 927 C C . LYS A 1 118 ? -7.062 7.732 9.700 1.00 83.88 118 LYS A C 1
ATOM 929 O O . LYS A 1 118 ? -8.129 7.501 10.254 1.00 83.88 118 LYS A O 1
ATOM 934 N N . VAL A 1 119 ? -6.177 6.776 9.422 1.00 86.88 119 VAL A N 1
ATOM 935 C CA . VAL A 1 119 ? -6.352 5.389 9.868 1.00 86.88 119 VAL A CA 1
ATOM 936 C C . VAL A 1 119 ? -6.245 5.311 11.385 1.00 86.88 119 VAL A C 1
ATOM 938 O O . VAL A 1 119 ? -7.065 4.649 12.006 1.00 86.88 119 VAL A O 1
ATOM 941 N N . HIS A 1 120 ? -5.292 6.021 11.988 1.00 86.00 120 HIS A N 1
ATOM 942 C CA . HIS A 1 120 ? -5.148 6.073 13.437 1.00 86.00 120 HIS A CA 1
ATOM 943 C C . HIS A 1 120 ? -6.377 6.688 14.116 1.00 86.00 120 HIS A C 1
ATOM 945 O O . HIS A 1 120 ? -6.956 6.045 14.981 1.00 86.00 120 HIS A O 1
ATOM 951 N N . GLU A 1 121 ? -6.841 7.850 13.651 1.00 87.94 121 GLU A N 1
ATOM 952 C CA . GLU A 1 121 ? -8.074 8.500 14.120 1.00 87.94 121 GLU A CA 1
ATOM 953 C C . GLU A 1 121 ? -9.284 7.557 14.022 1.00 87.94 121 GLU A C 1
ATOM 955 O O . GLU A 1 121 ? -10.115 7.503 14.926 1.00 87.94 121 GLU A O 1
ATOM 960 N N . HIS A 1 122 ? -9.386 6.770 12.946 1.00 88.19 122 HIS A N 1
ATOM 961 C CA . HIS A 1 122 ? -10.462 5.791 12.801 1.00 88.19 122 HIS A CA 1
ATOM 962 C C . HIS A 1 122 ? -10.321 4.604 13.768 1.00 88.19 122 HIS A C 1
ATOM 964 O O . HIS A 1 122 ? -11.315 4.149 14.325 1.00 88.19 122 HIS A O 1
ATOM 970 N N . LEU A 1 123 ? -9.100 4.119 14.014 1.00 87.81 123 LEU A N 1
ATOM 971 C CA . LEU A 1 123 ? -8.844 3.061 14.997 1.00 87.81 123 LEU A CA 1
ATOM 972 C C . LEU A 1 123 ? -9.110 3.531 16.433 1.00 87.81 123 LEU A C 1
ATOM 974 O O . LEU A 1 123 ? -9.625 2.760 17.243 1.00 87.81 123 LEU A O 1
ATOM 978 N N . GLU A 1 124 ? -8.814 4.793 16.749 1.00 87.06 124 GLU A N 1
ATOM 979 C CA . GLU A 1 124 ? -9.078 5.384 18.064 1.00 87.06 124 GLU A CA 1
ATOM 980 C C . GLU A 1 124 ? -10.569 5.382 18.421 1.00 87.06 124 GLU A C 1
ATOM 982 O O . GLU A 1 124 ? -10.915 5.188 19.586 1.00 87.06 124 GLU A O 1
ATOM 987 N N . GLN A 1 125 ? -11.467 5.489 17.435 1.00 88.31 125 GLN A N 1
ATOM 988 C CA . GLN A 1 125 ? -12.918 5.399 17.662 1.00 88.31 125 GLN A CA 1
ATOM 989 C C . GLN A 1 125 ? -13.323 4.068 18.307 1.00 88.31 125 GLN A C 1
ATOM 991 O O . GLN A 1 125 ? -14.263 4.023 19.101 1.00 88.31 125 GLN A O 1
ATOM 996 N N . PHE A 1 126 ? -12.591 2.986 18.027 1.00 86.31 126 PHE A N 1
ATOM 997 C CA . PHE A 1 126 ? -12.866 1.688 18.629 1.00 86.31 126 PHE A CA 1
ATOM 998 C C . PHE A 1 126 ? -12.407 1.613 20.087 1.00 86.31 126 PHE A C 1
ATOM 1000 O O . PHE A 1 126 ? -12.977 0.843 20.852 1.00 86.31 126 PHE A O 1
ATOM 1007 N N . ILE A 1 127 ? -11.451 2.440 20.530 1.00 84.00 127 ILE A N 1
ATOM 1008 C CA . ILE A 1 127 ? -10.935 2.409 21.912 1.00 84.00 127 ILE A CA 1
ATOM 1009 C C . ILE A 1 127 ? -12.045 2.664 22.941 1.00 84.00 127 ILE A C 1
ATOM 1011 O O . ILE A 1 127 ? -11.984 2.105 24.039 1.00 84.00 127 ILE A O 1
ATOM 1015 N N . HIS A 1 128 ? -13.088 3.425 22.593 1.00 84.00 128 HIS A N 1
ATOM 1016 C CA . HIS A 1 128 ? -14.262 3.605 23.455 1.00 84.00 128 HIS A CA 1
ATOM 1017 C C . HIS A 1 128 ? -14.900 2.267 23.869 1.00 84.00 128 HIS A C 1
ATOM 1019 O O . HIS A 1 128 ? -15.303 2.100 25.017 1.00 84.00 128 HIS A O 1
ATOM 1025 N N . TYR A 1 129 ? -14.895 1.279 22.975 1.00 84.44 129 TYR A N 1
ATOM 1026 C CA . TYR A 1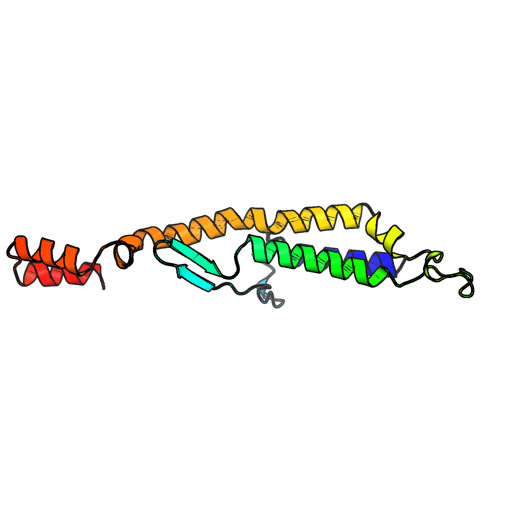 129 ? -15.434 -0.058 23.218 1.00 84.44 129 TYR A CA 1
ATOM 1027 C C . TYR A 1 129 ? -14.439 -1.005 23.892 1.00 84.44 129 TYR A C 1
ATOM 1029 O O . TYR A 1 129 ? -14.746 -2.179 24.092 1.00 84.44 129 TYR A O 1
ATOM 1037 N N . SER A 1 130 ? -13.253 -0.522 24.280 1.00 84.62 130 SER A N 1
ATOM 1038 C CA . SER A 1 130 ? -12.183 -1.392 24.773 1.00 84.62 130 SER A CA 1
ATOM 1039 C C . SER A 1 130 ? -12.507 -2.145 26.054 1.00 84.62 130 SER A C 1
ATOM 1041 O O . SER A 1 130 ? -11.934 -3.208 26.286 1.00 84.62 130 SER A O 1
ATOM 1043 N N . PHE A 1 131 ? -13.480 -1.673 26.835 1.00 82.88 131 PHE A N 1
ATOM 1044 C CA . PHE A 1 131 ? -14.013 -2.410 27.979 1.00 82.88 131 PHE A CA 1
ATOM 1045 C C . PHE A 1 131 ? -14.575 -3.789 27.586 1.00 82.88 131 PHE A C 1
ATOM 1047 O O . PHE A 1 131 ? -14.482 -4.720 28.378 1.00 82.88 131 PHE A O 1
ATOM 1054 N N . LEU A 1 132 ? -15.076 -3.964 26.355 1.00 84.06 132 LEU A N 1
ATOM 1055 C CA . LEU A 1 132 ? -15.638 -5.236 25.885 1.00 84.06 132 LEU A CA 1
ATOM 1056 C C . LEU A 1 132 ? -14.597 -6.359 25.774 1.00 84.06 132 LEU A C 1
ATOM 1058 O O . LEU A 1 132 ? -14.955 -7.530 25.895 1.00 84.06 132 LEU A O 1
ATOM 1062 N N . TRP A 1 133 ? -13.326 -6.020 25.526 1.00 85.06 133 TRP A N 1
ATOM 1063 C CA . TRP A 1 133 ? -12.253 -7.004 25.328 1.00 85.06 133 TRP A CA 1
ATOM 1064 C C . TRP A 1 133 ? -11.090 -6.893 26.312 1.00 85.06 133 TRP A C 1
ATOM 1066 O O . TRP A 1 133 ? -10.313 -7.838 26.427 1.00 85.06 133 TRP A O 1
ATOM 1076 N N . LYS A 1 134 ? -10.939 -5.762 27.012 1.00 82.12 134 LYS A N 1
ATOM 1077 C CA . LYS A 1 134 ? -9.916 -5.587 28.055 1.00 82.12 134 LYS A CA 1
ATOM 1078 C C . LYS A 1 134 ? -10.401 -6.011 29.438 1.00 82.12 134 LYS A C 1
ATOM 1080 O O . LYS A 1 134 ? -9.573 -6.381 30.266 1.00 82.12 134 LYS A O 1
ATOM 1085 N N . THR A 1 135 ? -11.704 -5.943 29.705 1.00 81.88 135 THR A N 1
ATOM 1086 C CA . THR A 1 135 ? -12.259 -6.296 31.014 1.00 81.88 135 THR A CA 1
ATOM 1087 C C . THR A 1 135 ? -12.642 -7.770 31.046 1.00 81.88 135 THR A C 1
ATOM 1089 O O . THR A 1 135 ? -13.396 -8.248 30.200 1.00 81.88 135 THR A O 1
ATOM 1092 N N . ASP A 1 136 ? -12.149 -8.495 32.051 1.00 83.50 136 ASP A N 1
ATOM 1093 C CA . ASP A 1 136 ? -12.569 -9.873 32.276 1.00 83.50 136 ASP A CA 1
ATOM 1094 C C . ASP A 1 136 ? -14.041 -9.915 32.718 1.00 83.50 136 ASP A C 1
ATOM 1096 O O . ASP A 1 136 ? -14.441 -9.291 33.709 1.00 83.50 136 ASP A O 1
ATOM 1100 N N . LYS A 1 137 ? -14.855 -10.665 31.967 1.00 82.88 137 LYS A N 1
ATOM 1101 C CA . LYS A 1 137 ? -16.302 -10.759 32.198 1.00 82.88 137 LYS A CA 1
ATOM 1102 C C . LYS A 1 137 ? -16.623 -11.320 33.580 1.00 82.88 137 LYS A C 1
ATOM 1104 O O . LYS A 1 137 ? -17.554 -10.841 34.221 1.00 82.88 137 LYS A O 1
ATOM 1109 N N . GLN A 1 138 ? -15.870 -12.319 34.047 1.00 83.81 138 GLN A N 1
ATOM 1110 C CA . GLN A 1 138 ? -16.112 -12.924 35.356 1.00 83.81 138 GLN A CA 1
ATOM 1111 C C . GLN A 1 138 ? -15.721 -11.971 36.477 1.00 83.81 138 GLN A C 1
ATOM 1113 O O . GLN A 1 138 ? -16.439 -11.855 37.467 1.00 83.81 138 GLN A O 1
ATOM 1118 N N . GLN A 1 139 ? -14.618 -11.246 36.315 1.00 85.75 139 GLN A N 1
ATOM 1119 C CA . GLN A 1 139 ? -14.185 -10.254 37.286 1.00 85.75 139 GLN A CA 1
ATOM 1120 C C . GLN A 1 139 ? -15.206 -9.114 37.421 1.00 85.75 139 GLN A C 1
ATOM 1122 O O . GLN A 1 139 ? -15.570 -8.757 38.543 1.00 85.75 139 GLN A O 1
ATOM 1127 N N . ALA A 1 140 ? -15.711 -8.585 36.302 1.00 84.81 140 ALA A N 1
ATOM 1128 C CA . ALA A 1 140 ? -16.756 -7.560 36.300 1.00 84.81 140 ALA A CA 1
ATOM 1129 C C . ALA A 1 140 ? -18.068 -8.075 36.915 1.00 84.81 140 ALA A C 1
ATOM 1131 O O . ALA A 1 140 ? -18.655 -7.411 37.770 1.00 84.81 140 ALA A O 1
ATOM 1132 N N . TYR A 1 141 ? -18.484 -9.291 36.554 1.00 85.69 141 TYR A N 1
ATOM 1133 C CA . TYR A 1 141 ? -19.684 -9.928 37.098 1.00 85.69 141 TYR A CA 1
ATOM 1134 C C . TYR A 1 141 ? -19.593 -10.156 38.614 1.00 85.69 141 TYR A C 1
ATOM 1136 O O . TYR A 1 141 ? -20.507 -9.810 39.360 1.00 85.69 141 TYR A O 1
ATOM 1144 N N . ASN A 1 142 ? -18.458 -10.667 39.095 1.00 87.56 142 ASN A N 1
ATOM 1145 C CA . ASN A 1 142 ? -18.223 -10.891 40.520 1.00 87.56 142 ASN A CA 1
ATOM 1146 C C . ASN A 1 142 ? -18.189 -9.577 41.313 1.00 87.56 142 ASN A C 1
ATOM 1148 O O . ASN A 1 142 ? -18.638 -9.544 42.457 1.00 87.56 142 ASN A O 1
ATOM 1152 N N . MET A 1 143 ? -17.668 -8.490 40.730 1.00 86.81 143 MET A N 1
ATOM 1153 C CA . MET A 1 143 ? -17.746 -7.160 41.343 1.00 86.81 143 MET A CA 1
ATOM 1154 C C . MET A 1 143 ? -19.187 -6.648 41.410 1.00 86.81 143 MET A C 1
ATOM 1156 O O . MET A 1 143 ? -19.584 -6.110 42.439 1.00 86.81 143 MET A O 1
ATOM 1160 N N . PHE A 1 144 ? -19.979 -6.860 40.359 1.00 87.50 144 PHE A N 1
ATOM 1161 C CA . PHE A 1 144 ? -21.380 -6.450 40.320 1.00 87.50 144 PHE A CA 1
ATOM 1162 C C . PHE A 1 144 ? -22.234 -7.191 41.360 1.00 87.50 144 PHE A C 1
ATOM 1164 O O . PHE A 1 144 ? -22.978 -6.556 42.102 1.00 87.50 144 PHE A O 1
ATOM 1171 N N . LEU A 1 145 ? -22.069 -8.514 41.492 1.00 88.31 145 LEU A N 1
ATOM 1172 C CA . LEU A 1 145 ? -22.806 -9.323 42.473 1.00 88.31 145 LEU A CA 1
ATOM 1173 C C . LEU A 1 145 ? -22.524 -8.935 43.930 1.00 88.31 145 LEU A C 1
ATOM 1175 O O . LEU A 1 145 ? -23.426 -9.009 44.762 1.00 88.31 145 LEU A O 1
ATOM 1179 N N . LYS A 1 146 ? -21.302 -8.485 44.250 1.00 90.69 146 LYS A N 1
ATOM 1180 C CA . LYS A 1 146 ? -20.952 -8.015 45.605 1.00 90.69 146 LYS A CA 1
ATOM 1181 C C . LYS A 1 146 ? -21.787 -6.816 46.060 1.00 90.69 146 LYS A C 1
ATOM 1183 O O . LYS A 1 146 ? -21.908 -6.594 47.260 1.00 90.69 146 LYS A O 1
ATOM 1188 N N . SER A 1 147 ? -22.370 -6.072 45.125 1.00 84.75 147 SER A N 1
ATOM 1189 C CA . SER A 1 147 ? -23.207 -4.904 45.401 1.00 84.75 147 SER A CA 1
ATOM 1190 C C . SER A 1 147 ? -24.665 -5.256 45.737 1.00 84.75 147 SER A C 1
ATOM 1192 O O . SER A 1 147 ? -25.458 -4.339 45.918 1.00 84.75 147 SER A O 1
ATOM 1194 N N . ASN A 1 148 ? -25.034 -6.548 45.803 1.00 85.56 148 ASN A N 1
ATOM 1195 C CA . ASN A 1 148 ? -26.422 -7.027 45.929 1.00 85.56 148 ASN A CA 1
ATOM 1196 C C . ASN A 1 148 ? -27.400 -6.290 44.981 1.00 85.56 148 ASN A C 1
ATOM 1198 O O . ASN A 1 148 ? -28.335 -5.626 45.435 1.00 85.56 148 ASN A O 1
ATOM 1202 N N . PRO A 1 149 ? -27.174 -6.370 43.658 1.00 88.81 149 PRO A N 1
ATOM 1203 C CA . PRO A 1 149 ? -27.917 -5.596 42.670 1.00 88.81 149 PRO A CA 1
ATOM 1204 C C . PRO A 1 149 ? -29.383 -6.041 42.560 1.00 88.81 149 PRO A C 1
ATOM 1206 O O . PRO A 1 149 ? -29.702 -7.229 42.621 1.00 88.81 149 PRO A O 1
ATOM 1209 N N . SER A 1 150 ? -30.279 -5.075 42.348 1.00 90.50 150 SER A N 1
ATOM 1210 C CA . SER A 1 150 ? -31.699 -5.325 42.074 1.00 90.50 150 SER A CA 1
ATOM 1211 C C . SER A 1 150 ? -31.939 -5.698 40.607 1.00 90.50 150 SER A C 1
ATOM 1213 O O . SER A 1 150 ? -31.090 -5.462 39.747 1.00 90.50 150 SER A O 1
ATOM 1215 N N . LEU A 1 151 ? -33.132 -6.218 40.290 1.00 87.62 151 LEU A N 1
ATOM 1216 C CA . LEU A 1 151 ? -33.536 -6.522 38.908 1.00 87.62 151 LEU A CA 1
ATOM 1217 C C . LEU A 1 151 ? -33.425 -5.293 37.979 1.00 87.62 151 LEU A C 1
ATOM 1219 O O . LEU A 1 151 ? -33.015 -5.408 36.830 1.00 87.62 151 LEU A O 1
ATOM 1223 N N . GLU A 1 152 ? -33.728 -4.104 38.503 1.00 89.88 152 GLU A N 1
ATOM 1224 C CA . GLU A 1 152 ? -33.613 -2.826 37.788 1.00 89.88 152 GLU A CA 1
ATOM 1225 C C . GLU A 1 152 ? -32.148 -2.428 37.533 1.00 8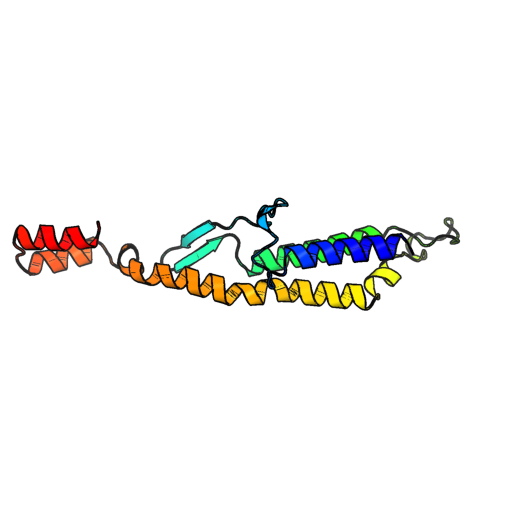9.88 152 GLU A C 1
ATOM 1227 O O . GLU A 1 152 ? -31.817 -1.860 36.490 1.00 89.88 152 GLU A O 1
ATOM 1232 N N . SER A 1 153 ? -31.244 -2.798 38.448 1.00 86.88 153 SER A N 1
ATOM 1233 C CA . SER A 1 153 ? -29.798 -2.626 38.261 1.00 86.88 153 SER A CA 1
ATOM 1234 C C . SER A 1 153 ? -29.262 -3.553 37.166 1.00 86.88 153 SER A C 1
ATOM 1236 O O . SER A 1 153 ? -28.399 -3.140 36.396 1.00 86.88 153 SER A O 1
ATOM 1238 N N . PHE A 1 154 ? -29.789 -4.780 37.056 1.00 88.25 154 PHE A N 1
ATOM 1239 C CA . PHE A 1 154 ? -29.470 -5.686 35.946 1.00 88.25 154 PHE A CA 1
ATOM 1240 C C . PHE A 1 154 ? -29.949 -5.133 34.597 1.00 88.25 154 PHE A C 1
ATOM 1242 O O . PHE A 1 154 ? -29.166 -5.132 33.649 1.00 88.25 154 PHE A O 1
ATOM 1249 N N . ASP A 1 155 ? -31.186 -4.626 34.506 1.00 88.25 155 ASP A N 1
ATOM 1250 C CA . ASP A 1 155 ? -31.693 -4.003 33.268 1.00 88.25 155 ASP A CA 1
ATOM 1251 C C . ASP A 1 155 ? -30.830 -2.799 32.857 1.00 88.25 155 ASP A C 1
ATOM 1253 O O . ASP A 1 155 ? -30.415 -2.674 31.706 1.00 88.25 155 ASP A O 1
ATOM 1257 N N . SER A 1 156 ? -30.473 -1.953 33.827 1.00 88.25 156 SER A N 1
ATOM 1258 C CA . SER A 1 156 ? -29.606 -0.789 33.610 1.00 88.25 156 SER A CA 1
ATOM 1259 C C . SER A 1 156 ? -28.196 -1.165 33.141 1.00 88.25 156 SER A C 1
ATOM 1261 O O . SER A 1 156 ? -27.623 -0.468 32.306 1.00 88.25 156 SER A O 1
ATOM 1263 N N . GLU A 1 157 ? -27.626 -2.259 33.655 1.00 86.38 157 GLU A N 1
ATOM 1264 C CA . GLU A 1 157 ? -26.306 -2.744 33.239 1.00 86.38 157 GLU A CA 1
ATOM 1265 C C . GLU A 1 157 ? -26.353 -3.367 31.837 1.00 86.38 157 GLU A C 1
ATOM 1267 O O . GLU A 1 157 ? -25.478 -3.092 31.020 1.00 86.38 157 GLU A O 1
ATOM 1272 N N . LEU A 1 158 ? -27.397 -4.139 31.513 1.00 87.19 158 LEU A N 1
ATOM 1273 C CA . LEU A 1 158 ? -27.582 -4.734 30.184 1.00 87.19 158 LEU A CA 1
ATOM 1274 C C . LEU A 1 158 ? -27.770 -3.678 29.092 1.00 87.19 158 LEU A C 1
ATOM 1276 O O . LEU A 1 158 ? -27.216 -3.829 28.005 1.00 87.19 158 LEU A O 1
ATOM 1280 N N . ARG A 1 159 ? -28.461 -2.572 29.395 1.00 87.81 159 ARG A N 1
ATOM 1281 C CA . ARG A 1 159 ? -28.610 -1.425 28.481 1.00 87.81 159 ARG A CA 1
ATOM 1282 C C . ARG A 1 159 ? -27.287 -0.789 28.053 1.00 87.81 159 ARG A C 1
ATOM 1284 O O . ARG A 1 159 ? -27.279 -0.066 27.070 1.00 87.81 159 ARG A O 1
ATOM 1291 N N . LYS A 1 160 ? -26.175 -1.034 28.756 1.00 83.31 160 LYS A N 1
ATOM 1292 C CA . LYS A 1 160 ? -24.844 -0.539 28.357 1.00 83.31 160 LYS A CA 1
ATOM 1293 C C . LYS A 1 160 ? -24.215 -1.346 27.215 1.00 83.31 160 LYS A C 1
ATOM 1295 O O . LYS A 1 160 ? -23.246 -0.883 26.621 1.00 83.31 160 LYS A O 1
ATOM 1300 N N . TYR A 1 161 ? -24.723 -2.5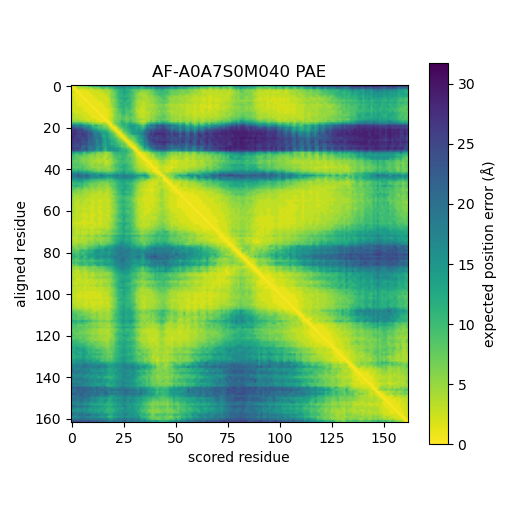49 26.948 1.00 82.00 161 TYR A N 1
ATOM 1301 C CA . TYR A 1 161 ? -24.191 -3.482 25.948 1.00 82.00 161 TYR A CA 1
ATOM 1302 C C . TYR A 1 161 ? -25.096 -3.634 24.714 1.00 82.00 161 TYR A C 1
ATOM 1304 O O . TYR A 1 161 ? -24.746 -4.392 23.809 1.00 82.00 161 TYR A O 1
ATOM 1312 N N . ILE A 1 162 ? -26.250 -2.959 24.705 1.00 71.94 162 ILE A N 1
ATOM 1313 C CA . ILE A 1 162 ? -27.256 -2.951 23.630 1.00 71.94 162 ILE A CA 1
ATOM 1314 C C . ILE A 1 162 ? -27.179 -1.606 22.914 1.00 71.94 162 ILE A C 1
ATOM 1316 O O . ILE A 1 162 ? -27.177 -1.617 21.665 1.00 71.94 162 ILE A O 1
#

InterPro domains:
  IPR026983 Dynein heavy chain [PTHR46532] (4-161)

Foldseek 3Di:
DVLLVVLLVVLVVVLVLLAPDDDPPPPVPDDNDRPDDWDFDCPPLATAIPPHLVVVLVVLLVVLVVSLVVQVQAFDPPDDPVDDSVPTHTCSVVNVPPPSSVVSSVSSSCSSVVCVVVVVVVRVVCVVVSCVRVPDPVVVVVVVVVVVDDPVSVVVVVVVVD

Secondary structure (DSSP, 8-state):
-HHHHHHHHHHHHHHHHH---S-SSSGGGS----S---EEEEETTEEEEES-HHHHHHHHHHHHHHHHHTTTT-BPTT--TTS-GGGSPBHHHHHHT-HHHHHHHHHHHTT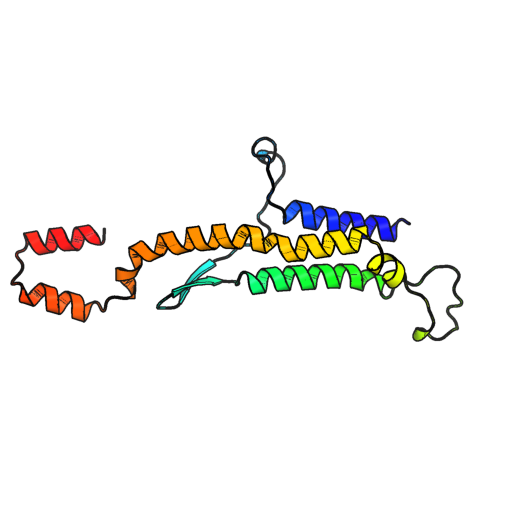THHHHHHHHHHHHHHHGGGHHHHS-HHHHHHHHHTT---HHHHHHHHTT--

pLDDT: mean 83.02, std 10.23, range [46.31, 93.19]

Nearest PDB structures (foldseek):
  8glv-assembly1_Cn  TM=7.784E-01  e=3.550E-06  Chlamydomonas reinhardtii
  8j07-assembly1_k8  TM=6.862E-01  e=4.980E-04  Homo sapiens
  8j07-assembly1_k9  TM=7.448E-01  e=6.820E-03  Homo sapiens
  8glv-assembly1_JG  TM=6.963E-01  e=1.771E-01  Chlamydomonas reinhardtii

Sequence (162 aa):
LSLLNASKSSFYILKKRLSSRGSSLIRSLNHDRPLWEVSIELASPNVTINPSLEEIQAAINRCAINVLRCSKRIYCWGQNRKDDISSLESFHQLIAQDKEIVKMVMLLTGSIEGTKNKVHEHLEQFIHYSFLWKTDKQQAYNMFLKSNPSLESFDSELRKYI

Radius of gyration: 26.87 Å; Cα contacts (8 Å, |Δi|>4): 94; chains: 1; bounding box: 62×30×78 Å

Mean predicted aligned error: 9.73 Å

Solvent-accessible surface area (backbone atoms only — not comparable to full-atom values): 9961 Å² total; per-residue (Å²): 110,67,69,55,51,52,52,47,51,53,50,51,53,52,41,61,75,58,48,91,74,87,72,95,81,74,60,85,84,62,85,76,70,75,93,72,85,70,47,81,43,77,56,84,91,43,79,44,58,45,71,41,73,66,55,53,50,49,49,51,53,50,49,54,51,49,63,52,53,68,30,56,83,38,61,52,85,93,63,72,82,87,52,60,78,87,76,57,58,33,48,26,60,63,48,67,66,31,66,66,52,48,52,46,54,56,49,56,74,51,40,58,63,77,45,48,60,60,51,49,58,57,53,53,64,52,55,79,56,40,62,78,75,69,49,57,65,65,62,53,49,56,57,50,58,75,67,69,68,51,76,67,52,52,53,59,55,52,61,75,80,109